Protein AF-A0A0A1PL50-F1 (afdb_monomer_lite)

Structure (mmCIF, N/CA/C/O backbone):
data_AF-A0A0A1PL50-F1
#
_entry.id   AF-A0A0A1PL50-F1
#
loop_
_atom_site.group_PDB
_atom_site.id
_atom_site.type_symbol
_atom_site.label_atom_id
_atom_site.label_alt_id
_atom_site.label_comp_id
_atom_site.label_asym_id
_atom_site.label_entity_id
_atom_site.label_seq_id
_atom_site.pdbx_PDB_ins_code
_atom_site.Cartn_x
_atom_site.Cartn_y
_atom_site.Cartn_z
_atom_site.occupancy
_atom_site.B_iso_or_equiv
_atom_site.auth_seq_id
_atom_site.auth_comp_id
_atom_site.auth_asym_id
_atom_site.auth_atom_id
_atom_site.pdbx_PDB_model_num
ATOM 1 N N . MET A 1 1 ? 29.574 5.925 -26.468 1.00 50.00 1 MET A N 1
ATOM 2 C CA . MET A 1 1 ? 28.710 4.739 -26.288 1.00 50.00 1 MET A CA 1
ATOM 3 C C . MET A 1 1 ? 28.839 4.310 -24.834 1.00 50.00 1 MET A C 1
ATOM 5 O O . MET A 1 1 ? 29.838 3.698 -24.503 1.00 50.00 1 MET A O 1
ATOM 9 N N . VAL A 1 2 ? 27.931 4.723 -23.943 1.00 57.47 2 VAL A N 1
ATOM 10 C CA . VAL A 1 2 ? 27.994 4.374 -22.504 1.00 57.47 2 VAL A CA 1
ATOM 11 C C . VAL A 1 2 ? 26.774 3.526 -22.152 1.00 57.47 2 VAL A C 1
ATOM 13 O O . VAL A 1 2 ? 25.912 3.937 -21.393 1.00 57.47 2 VAL A O 1
ATOM 16 N N . PHE A 1 3 ? 26.677 2.363 -22.789 1.00 63.53 3 PHE A N 1
ATOM 17 C CA . PHE A 1 3 ? 25.764 1.280 -22.421 1.00 63.53 3 PHE A CA 1
ATOM 18 C C . PHE A 1 3 ? 26.438 -0.029 -22.839 1.00 63.53 3 PHE A C 1
ATOM 20 O O . PHE A 1 3 ? 26.044 -0.663 -23.813 1.00 63.53 3 PHE A O 1
ATOM 27 N N . ASP A 1 4 ? 27.532 -0.382 -22.165 1.00 84.56 4 ASP A N 1
ATOM 28 C CA . ASP A 1 4 ? 28.002 -1.766 -22.185 1.00 84.56 4 ASP A CA 1
ATOM 29 C C . ASP A 1 4 ? 27.204 -2.593 -21.160 1.00 84.56 4 ASP A C 1
ATOM 31 O O . ASP A 1 4 ? 26.393 -2.063 -20.390 1.00 84.56 4 ASP A O 1
ATOM 35 N N . ALA A 1 5 ? 27.409 -3.910 -21.160 1.00 78.94 5 ALA A N 1
ATOM 36 C CA . ALA A 1 5 ? 26.698 -4.816 -20.261 1.00 78.94 5 ALA A CA 1
ATOM 37 C C . ALA A 1 5 ? 26.887 -4.458 -18.771 1.00 78.94 5 ALA A C 1
ATOM 39 O O . ALA A 1 5 ? 25.975 -4.673 -17.971 1.00 78.94 5 ALA A O 1
ATOM 40 N N . ALA A 1 6 ? 28.031 -3.874 -18.397 1.00 81.62 6 ALA A N 1
ATOM 41 C CA . ALA A 1 6 ? 28.307 -3.462 -17.025 1.00 81.62 6 ALA A CA 1
ATOM 42 C C . ALA A 1 6 ? 27.532 -2.187 -16.653 1.00 81.62 6 ALA A C 1
ATOM 44 O O . ALA A 1 6 ? 26.951 -2.112 -15.569 1.00 81.62 6 ALA A O 1
ATOM 45 N N . GLY A 1 7 ? 27.438 -1.221 -17.568 1.00 83.44 7 GLY A N 1
ATOM 46 C CA . GLY A 1 7 ? 26.599 -0.034 -17.410 1.00 83.44 7 GLY A CA 1
ATOM 47 C C . GLY A 1 7 ? 25.112 -0.380 -17.316 1.00 83.44 7 GLY A C 1
ATOM 48 O O . GLY A 1 7 ? 24.415 0.137 -16.445 1.00 83.44 7 GLY A O 1
ATOM 49 N N . ALA A 1 8 ? 24.625 -1.298 -18.157 1.00 83.69 8 ALA A N 1
ATOM 50 C CA . ALA A 1 8 ? 23.237 -1.760 -18.111 1.00 83.69 8 ALA A CA 1
ATOM 51 C C . ALA A 1 8 ? 22.898 -2.422 -16.764 1.00 83.69 8 ALA A C 1
ATOM 53 O O . ALA A 1 8 ? 21.872 -2.098 -16.168 1.00 83.69 8 ALA A O 1
ATOM 54 N N . LEU A 1 9 ? 23.780 -3.287 -16.252 1.00 84.88 9 LEU A N 1
ATOM 55 C CA . LEU A 1 9 ? 23.614 -3.939 -14.952 1.00 84.88 9 LEU A CA 1
ATOM 56 C C . LEU A 1 9 ? 23.607 -2.932 -13.792 1.00 84.88 9 LEU A C 1
ATOM 58 O O . LEU A 1 9 ? 22.772 -3.039 -12.896 1.00 84.88 9 LEU A O 1
ATOM 62 N N . PHE A 1 10 ? 24.491 -1.932 -13.824 1.00 85.44 10 PHE A N 1
ATOM 63 C CA . PHE A 1 10 ? 24.536 -0.865 -12.821 1.00 85.44 10 PHE A CA 1
ATOM 64 C C . PHE A 1 10 ? 23.212 -0.090 -12.747 1.00 85.44 10 PHE A C 1
ATOM 66 O O . PHE A 1 10 ? 22.646 0.072 -11.664 1.00 85.44 10 PHE A O 1
ATOM 73 N N . TRP A 1 11 ? 22.669 0.323 -13.896 1.00 84.56 11 TRP A N 1
ATOM 74 C CA . TRP A 1 11 ? 21.371 0.999 -13.954 1.00 84.56 11 TRP A CA 1
ATOM 75 C C . TRP A 1 11 ? 20.222 0.105 -13.483 1.00 84.56 11 TRP A C 1
ATOM 77 O O . TRP A 1 11 ? 19.326 0.581 -12.788 1.00 84.56 11 TRP A O 1
ATOM 87 N N . LEU A 1 12 ? 20.268 -1.192 -13.793 1.00 84.81 12 LEU A N 1
ATOM 88 C CA . LEU A 1 12 ? 19.275 -2.171 -13.346 1.00 84.81 12 LEU A CA 1
ATOM 89 C C . LEU A 1 12 ? 19.270 -2.315 -11.818 1.00 84.81 12 LEU A C 1
ATOM 91 O O . LEU A 1 12 ? 18.202 -2.323 -11.212 1.00 84.81 12 LEU A O 1
ATOM 95 N N . ILE A 1 13 ? 20.446 -2.357 -11.185 1.00 85.88 13 ILE A N 1
ATOM 96 C CA . ILE A 1 13 ? 20.584 -2.428 -9.723 1.00 85.88 13 ILE A CA 1
ATOM 97 C C . ILE A 1 13 ? 20.040 -1.159 -9.058 1.00 85.88 13 ILE A C 1
ATOM 99 O O . ILE A 1 13 ? 19.291 -1.256 -8.089 1.00 85.88 13 ILE A O 1
ATOM 103 N N . ILE A 1 14 ? 20.367 0.024 -9.588 1.00 85.88 14 ILE A N 1
ATOM 104 C CA . ILE A 1 14 ? 19.857 1.306 -9.075 1.00 85.88 14 ILE A CA 1
ATOM 105 C C . ILE A 1 14 ? 18.327 1.369 -9.199 1.00 85.88 14 ILE A C 1
ATOM 107 O O . ILE A 1 14 ? 17.644 1.734 -8.242 1.00 85.88 14 ILE A O 1
ATOM 111 N N . LEU A 1 15 ? 17.778 0.973 -10.352 1.00 85.44 15 LEU A N 1
ATOM 112 C CA . LEU A 1 15 ? 16.337 0.977 -10.609 1.00 85.44 15 LEU A CA 1
ATOM 113 C C . LEU A 1 15 ? 15.595 -0.003 -9.686 1.00 85.44 15 LEU A C 1
ATOM 115 O O . LEU A 1 15 ? 14.612 0.369 -9.044 1.00 85.44 15 LEU A O 1
ATOM 119 N N . MET A 1 16 ? 16.088 -1.240 -9.576 1.00 85.31 16 MET A N 1
ATOM 120 C CA . MET A 1 16 ? 15.529 -2.261 -8.683 1.00 85.31 16 MET A CA 1
ATOM 121 C C . MET A 1 16 ? 15.636 -1.848 -7.213 1.00 85.31 16 MET A C 1
ATOM 123 O O . MET A 1 16 ? 14.678 -2.016 -6.459 1.00 85.31 16 MET A O 1
ATOM 127 N N . GLY A 1 17 ? 16.759 -1.247 -6.814 1.00 88.81 17 GLY A N 1
ATOM 128 C CA . GLY A 1 17 ? 16.952 -0.701 -5.473 1.00 88.81 17 GLY A CA 1
ATOM 129 C C . GLY A 1 17 ? 15.953 0.411 -5.152 1.00 88.81 17 GLY A C 1
ATOM 130 O O . GLY A 1 17 ? 15.324 0.384 -4.097 1.00 88.81 17 GLY A O 1
ATOM 131 N N . GLY A 1 18 ? 15.740 1.348 -6.079 1.00 87.88 18 GLY A N 1
ATOM 132 C CA . GLY A 1 18 ? 14.770 2.434 -5.920 1.00 87.88 18 GLY A CA 1
ATOM 133 C C . GLY A 1 18 ? 13.331 1.936 -5.767 1.00 87.88 18 GLY A C 1
ATOM 134 O O . GLY A 1 18 ? 12.616 2.381 -4.867 1.00 87.88 18 GLY A O 1
ATOM 135 N N . ILE A 1 19 ? 12.918 0.967 -6.591 1.00 89.94 19 ILE A N 1
ATOM 136 C CA . ILE A 1 19 ? 11.587 0.347 -6.492 1.00 89.94 19 ILE A CA 1
ATOM 137 C C . ILE A 1 19 ? 11.427 -0.376 -5.152 1.00 89.94 19 ILE A C 1
ATOM 139 O O . ILE A 1 19 ? 10.411 -0.196 -4.482 1.00 89.94 19 ILE A O 1
ATOM 143 N N . ALA A 1 20 ? 12.431 -1.145 -4.722 1.00 87.62 20 ALA A N 1
ATOM 144 C CA . ALA A 1 20 ? 12.388 -1.839 -3.439 1.00 87.62 20 ALA A CA 1
ATOM 145 C C . ALA A 1 20 ? 12.209 -0.857 -2.269 1.00 87.62 20 ALA A C 1
ATOM 147 O O . ALA A 1 20 ? 11.358 -1.075 -1.409 1.00 87.62 20 ALA A O 1
ATOM 148 N N . VAL A 1 21 ? 12.948 0.257 -2.259 1.00 91.62 21 VAL A N 1
ATOM 149 C CA . VAL A 1 21 ? 12.814 1.304 -1.232 1.00 91.62 21 VAL A CA 1
ATOM 150 C C . VAL A 1 21 ? 11.406 1.903 -1.228 1.00 91.62 21 VAL A C 1
ATOM 152 O O . VAL A 1 21 ? 10.805 2.030 -0.163 1.00 91.62 21 VAL A O 1
ATOM 155 N N . ALA A 1 22 ? 10.845 2.221 -2.397 1.00 90.31 22 ALA A N 1
ATOM 156 C CA . ALA A 1 22 ? 9.484 2.747 -2.496 1.00 90.31 22 ALA A CA 1
ATOM 157 C C . ALA A 1 22 ? 8.440 1.761 -1.943 1.00 90.31 22 ALA A C 1
ATOM 159 O O . ALA A 1 22 ? 7.553 2.164 -1.190 1.00 90.31 22 ALA A O 1
ATOM 160 N N . VAL A 1 23 ? 8.575 0.467 -2.251 1.00 90.06 23 VAL A N 1
ATOM 161 C CA . VAL A 1 23 ? 7.695 -0.588 -1.721 1.00 90.06 23 VAL A CA 1
ATOM 162 C C . VAL A 1 23 ? 7.777 -0.658 -0.197 1.00 90.06 23 VAL A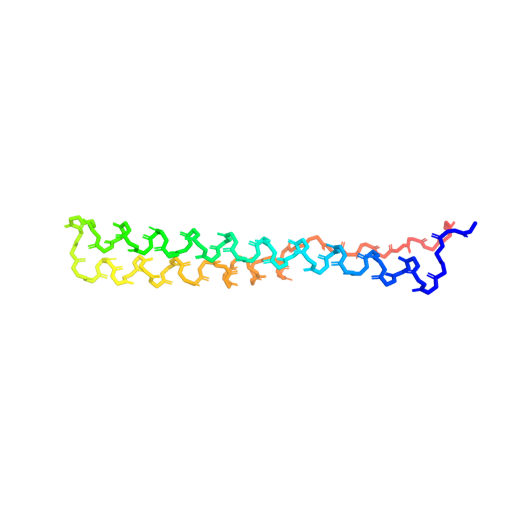 C 1
ATOM 164 O O . VAL A 1 23 ? 6.741 -0.678 0.467 1.00 90.06 23 VAL A O 1
ATOM 167 N N . TRP A 1 24 ? 8.983 -0.632 0.375 1.00 91.81 24 TRP A N 1
ATOM 168 C CA . TRP A 1 24 ? 9.166 -0.646 1.828 1.00 91.81 24 TRP A CA 1
ATOM 169 C C . TRP A 1 24 ? 8.558 0.578 2.515 1.00 91.81 24 TRP A C 1
ATOM 171 O O . TRP A 1 24 ? 7.932 0.441 3.567 1.00 91.81 24 TRP A O 1
ATOM 181 N N . ILE A 1 25 ? 8.686 1.762 1.913 1.00 94.88 25 ILE A N 1
ATOM 182 C CA . ILE A 1 25 ? 8.073 2.994 2.424 1.00 94.88 25 ILE A CA 1
ATOM 183 C C . ILE A 1 25 ? 6.546 2.869 2.432 1.00 94.88 25 ILE A C 1
ATOM 185 O O . ILE A 1 25 ? 5.914 3.112 3.461 1.00 94.88 25 ILE A O 1
ATOM 189 N N . LEU A 1 26 ? 5.948 2.455 1.310 1.00 91.69 26 LEU A N 1
ATOM 190 C CA . LEU A 1 26 ? 4.498 2.267 1.198 1.00 91.69 26 LEU A CA 1
ATOM 191 C C . LEU A 1 26 ? 3.985 1.232 2.203 1.00 91.69 26 LEU A C 1
ATOM 193 O O . LEU A 1 26 ? 2.952 1.445 2.839 1.00 91.69 26 LEU A O 1
ATOM 197 N N . PHE A 1 27 ? 4.732 0.146 2.400 1.00 91.06 27 PHE A N 1
ATOM 198 C CA . PHE A 1 27 ? 4.404 -0.871 3.391 1.00 91.06 27 PHE A CA 1
ATOM 199 C C . PHE A 1 27 ? 4.438 -0.317 4.823 1.00 91.06 27 PHE A C 1
ATOM 201 O O . PHE A 1 27 ? 3.495 -0.523 5.586 1.00 91.06 27 PHE A O 1
ATOM 208 N N . GLY A 1 28 ? 5.468 0.455 5.178 1.00 94.81 28 GLY A N 1
ATOM 209 C CA . GLY A 1 28 ? 5.555 1.118 6.482 1.00 94.81 28 GLY A CA 1
ATOM 210 C C . GLY A 1 28 ? 4.386 2.075 6.742 1.00 94.81 28 GLY A C 1
ATOM 211 O O . GLY A 1 28 ? 3.817 2.075 7.835 1.00 94.81 28 GLY A O 1
ATOM 212 N N . PHE A 1 29 ? 3.966 2.841 5.730 1.00 95.50 29 PHE A N 1
ATOM 213 C CA . PHE A 1 29 ? 2.778 3.695 5.828 1.00 95.50 29 PHE A CA 1
ATOM 214 C C . PHE A 1 29 ? 1.488 2.894 6.023 1.00 95.50 29 PHE A C 1
ATOM 216 O O . PHE A 1 29 ? 0.643 3.305 6.818 1.00 95.50 29 PHE A O 1
ATOM 223 N N . ALA A 1 30 ? 1.339 1.747 5.356 1.00 92.00 30 ALA A N 1
ATOM 224 C CA . ALA A 1 30 ? 0.176 0.881 5.533 1.00 92.00 30 ALA A CA 1
ATOM 225 C C . ALA A 1 30 ? 0.084 0.339 6.970 1.00 92.00 30 ALA A C 1
ATOM 227 O O . ALA A 1 30 ? -0.982 0.405 7.583 1.00 92.00 30 ALA A O 1
ATOM 228 N N . LEU A 1 31 ? 1.203 -0.117 7.545 1.00 94.44 31 LEU A N 1
ATOM 229 C CA . LEU A 1 31 ? 1.257 -0.552 8.946 1.00 94.44 31 LEU A CA 1
ATOM 230 C C . LEU A 1 31 ? 0.902 0.591 9.903 1.00 94.44 31 LEU A C 1
ATOM 232 O O . LEU A 1 31 ? 0.040 0.438 10.766 1.00 94.44 31 LEU A O 1
ATOM 236 N N . ARG A 1 32 ? 1.492 1.774 9.693 1.00 96.31 32 ARG A N 1
ATOM 237 C CA . ARG A 1 32 ? 1.204 2.977 10.486 1.00 96.31 32 ARG A CA 1
ATOM 238 C C . ARG A 1 32 ? -0.278 3.355 10.439 1.00 96.31 32 ARG A C 1
ATOM 240 O O . ARG A 1 32 ? -0.821 3.794 11.452 1.00 96.31 32 ARG A O 1
ATOM 247 N N . ALA A 1 33 ? -0.919 3.220 9.280 1.00 94.69 33 ALA A N 1
ATOM 248 C CA . ALA A 1 33 ? -2.343 3.486 9.113 1.00 94.69 33 ALA A CA 1
ATOM 249 C C . ALA A 1 33 ? -3.199 2.469 9.881 1.00 94.69 33 ALA A C 1
ATOM 251 O O . ALA A 1 33 ? -4.145 2.863 10.561 1.00 94.69 33 ALA A O 1
ATOM 252 N N . ILE A 1 34 ? -2.839 1.182 9.845 1.00 94.38 34 ILE A N 1
ATOM 253 C CA . ILE A 1 34 ? -3.520 0.138 10.623 1.00 94.38 34 ILE A CA 1
ATOM 254 C C . ILE A 1 34 ? -3.423 0.428 12.122 1.00 94.38 34 ILE A C 1
ATOM 256 O O . ILE A 1 34 ? -4.447 0.394 12.800 1.00 94.38 34 ILE A O 1
ATOM 260 N N . ASP A 1 35 ? -2.248 0.797 12.634 1.00 96.75 35 ASP A N 1
ATOM 261 C CA . ASP A 1 35 ? -2.085 1.156 14.049 1.00 96.75 35 ASP A CA 1
ATOM 262 C C . ASP A 1 35 ? -3.015 2.307 14.459 1.00 96.75 35 ASP A C 1
ATOM 264 O O . ASP A 1 35 ? -3.653 2.261 15.513 1.00 96.75 35 ASP A O 1
ATOM 268 N N . GLN A 1 36 ? -3.144 3.330 13.609 1.00 96.88 36 GLN A N 1
ATOM 269 C CA . GLN A 1 36 ? -4.053 4.453 13.857 1.00 96.88 36 GLN A CA 1
ATOM 270 C C . GLN A 1 36 ? -5.526 4.028 13.831 1.00 96.88 36 GLN A C 1
ATOM 272 O O . GLN A 1 36 ? -6.300 4.466 14.681 1.00 96.88 36 GLN A O 1
ATOM 277 N N . ILE A 1 37 ? -5.916 3.144 12.909 1.00 96.06 37 ILE A N 1
ATOM 278 C CA . ILE A 1 37 ? -7.275 2.586 12.847 1.00 96.06 37 ILE A CA 1
ATOM 279 C C . ILE A 1 37 ? -7.574 1.786 14.116 1.00 96.06 37 ILE A C 1
ATOM 281 O O . ILE A 1 37 ? -8.642 1.939 14.713 1.00 96.06 37 ILE A O 1
ATOM 285 N N . MET A 1 38 ? -6.628 0.968 14.574 1.00 93.00 38 MET A N 1
ATOM 286 C CA . MET A 1 38 ? -6.797 0.147 15.771 1.00 93.00 38 MET A CA 1
ATOM 287 C C . MET A 1 38 ? -6.897 0.985 17.046 1.00 93.00 38 MET A C 1
ATOM 289 O O . MET A 1 38 ? -7.683 0.633 17.929 1.00 93.00 38 MET A O 1
ATOM 293 N N . ALA A 1 39 ? -6.172 2.102 17.120 1.00 95.38 39 ALA A N 1
ATOM 294 C CA . ALA A 1 39 ? -6.236 3.062 18.221 1.00 95.38 39 ALA A CA 1
ATOM 295 C C . ALA A 1 39 ? -7.447 4.015 18.153 1.00 95.38 39 ALA A C 1
ATOM 297 O O . ALA A 1 39 ? -7.711 4.738 19.113 1.00 95.38 39 ALA A O 1
ATOM 298 N N . SER A 1 40 ? -8.181 4.037 17.039 1.00 94.06 40 SER A N 1
ATOM 299 C CA . SER A 1 40 ? -9.310 4.951 16.850 1.00 94.06 40 SER A CA 1
ATOM 300 C C . SER A 1 40 ? -10.485 4.625 17.788 1.00 94.06 40 SER A C 1
ATOM 302 O O . SER A 1 40 ? -10.662 3.472 18.184 1.00 94.06 40 SER A O 1
ATOM 304 N N . PRO A 1 41 ? -11.349 5.600 18.125 1.00 95.69 41 PRO A N 1
ATOM 305 C CA . PRO A 1 41 ? -12.559 5.358 18.917 1.00 95.69 41 PRO A CA 1
ATOM 306 C C . PRO A 1 41 ? -13.681 4.655 18.128 1.00 95.69 41 PRO A C 1
ATOM 308 O O . PRO A 1 41 ? -14.745 4.401 18.687 1.00 95.69 41 PRO A O 1
ATOM 311 N N . ALA A 1 42 ? -13.458 4.325 16.851 1.00 94.69 42 ALA A N 1
ATOM 312 C CA . ALA A 1 42 ? -14.445 3.701 15.978 1.00 94.69 42 ALA A CA 1
ATOM 313 C C . ALA A 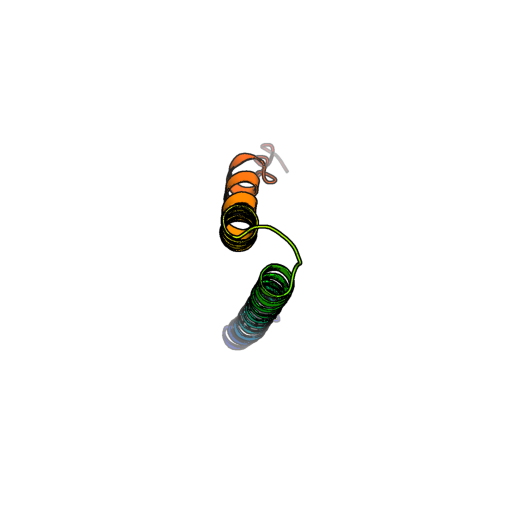1 42 ? -14.928 2.344 16.510 1.00 94.69 42 ALA A C 1
ATOM 315 O O . ALA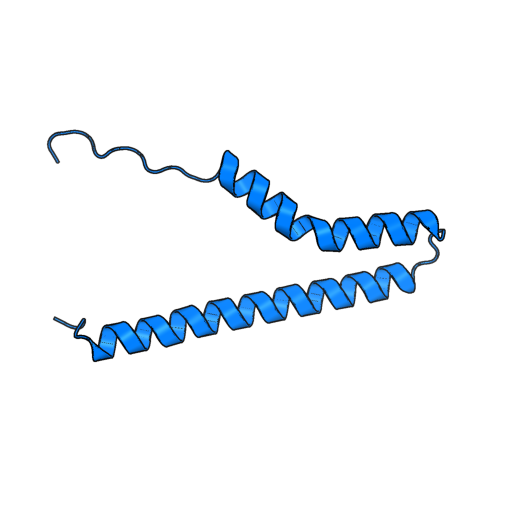 A 1 42 ? -14.235 1.661 17.277 1.00 94.69 42 ALA A O 1
ATOM 316 N N . SER A 1 43 ? -16.109 1.922 16.065 1.00 95.12 43 SER A N 1
ATOM 317 C CA . SER A 1 43 ? -16.660 0.608 16.406 1.00 95.12 43 SER A CA 1
ATOM 318 C C . SER A 1 43 ? -15.838 -0.533 15.775 1.00 95.12 43 SER A C 1
ATOM 320 O O . SER A 1 43 ? -15.160 -0.344 14.766 1.00 95.12 43 SER A O 1
ATOM 322 N N . LYS A 1 44 ? -15.890 -1.750 16.340 1.00 93.81 44 LYS A N 1
ATOM 323 C CA . LYS A 1 44 ? -15.191 -2.928 15.776 1.00 93.81 44 LYS A CA 1
ATOM 324 C C . LYS A 1 44 ? -15.424 -3.147 14.267 1.00 93.81 44 LYS A C 1
ATOM 326 O O . LYS A 1 44 ? -14.428 -3.309 13.565 1.00 93.81 44 LYS A O 1
ATOM 331 N N . PRO A 1 45 ? -16.672 -3.172 13.751 1.00 94.19 45 PRO A N 1
ATOM 332 C CA . PRO A 1 45 ? -16.896 -3.410 12.323 1.00 94.19 45 PRO A CA 1
ATOM 333 C C . PRO A 1 45 ? -16.318 -2.292 11.452 1.00 94.19 45 PRO A C 1
ATOM 335 O O . PRO A 1 45 ? -15.777 -2.562 10.385 1.00 94.19 45 PRO A O 1
ATOM 338 N N . GLU A 1 46 ? -16.364 -1.052 11.931 1.00 96.38 46 GLU A N 1
ATOM 339 C CA . GLU A 1 46 ? -15.802 0.100 11.233 1.00 96.38 46 GLU A CA 1
ATOM 340 C C . GLU A 1 46 ? -14.272 0.022 11.144 1.00 96.38 46 GLU A C 1
ATOM 342 O O . GLU A 1 46 ? -13.711 0.224 10.070 1.00 96.38 46 GLU A O 1
ATOM 347 N N . ARG A 1 47 ? -13.587 -0.375 12.225 1.00 95.50 47 ARG A N 1
ATOM 348 C CA . ARG A 1 47 ? -12.131 -0.606 12.194 1.00 95.50 47 ARG A CA 1
ATOM 349 C C . ARG A 1 47 ? -11.748 -1.678 11.180 1.00 95.50 47 ARG A C 1
ATOM 351 O O . ARG A 1 47 ? -10.826 -1.469 10.401 1.00 95.50 47 ARG A O 1
ATOM 358 N N . ILE A 1 48 ? -12.478 -2.795 11.156 1.00 95.19 48 ILE A N 1
ATOM 359 C CA . ILE A 1 48 ? -12.231 -3.885 10.201 1.00 95.19 48 ILE A CA 1
ATOM 360 C C . ILE A 1 48 ? -12.401 -3.382 8.765 1.00 95.19 48 ILE A C 1
ATOM 362 O O . ILE A 1 48 ? -11.534 -3.632 7.930 1.00 95.19 48 ILE A O 1
ATOM 366 N N . LEU A 1 49 ? -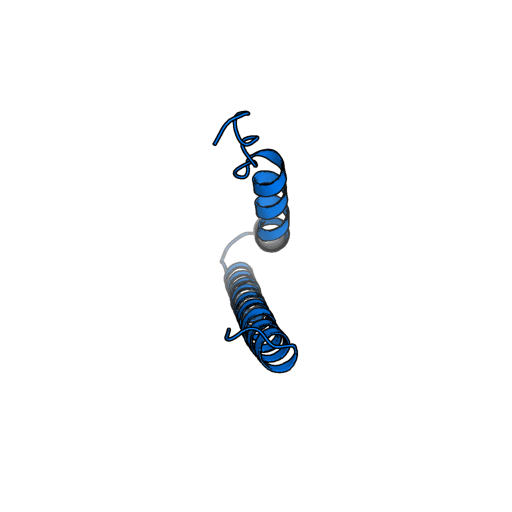13.479 -2.644 8.486 1.00 96.12 49 LEU A N 1
ATOM 367 C CA . LEU A 1 49 ? -13.732 -2.069 7.167 1.00 96.12 49 LEU A CA 1
ATOM 368 C C . LEU A 1 49 ? -12.574 -1.169 6.715 1.00 96.12 49 LEU A C 1
ATOM 370 O O . LEU A 1 49 ? -12.062 -1.340 5.609 1.00 96.12 49 LEU A O 1
ATOM 374 N N . TRP A 1 50 ? -12.125 -0.255 7.578 1.00 96.06 50 TRP A N 1
ATOM 375 C CA . TRP A 1 50 ? -11.016 0.647 7.268 1.00 96.06 50 TRP A CA 1
ATOM 376 C C . TRP A 1 50 ? -9.688 -0.088 7.082 1.00 96.06 50 TRP A C 1
ATOM 378 O O . TRP A 1 50 ? -8.945 0.229 6.154 1.00 96.06 50 TRP A O 1
ATOM 388 N N . SER A 1 51 ? -9.389 -1.096 7.905 1.00 94.31 51 SER A N 1
ATOM 389 C CA . SER A 1 51 ? -8.174 -1.905 7.747 1.00 94.31 51 SER A CA 1
ATOM 390 C C . SER A 1 51 ? -8.162 -2.657 6.416 1.00 94.31 51 SER A C 1
ATOM 392 O O . SER A 1 51 ? -7.155 -2.636 5.710 1.00 94.31 51 SER A O 1
ATOM 394 N N . VAL A 1 52 ? -9.285 -3.279 6.040 1.00 95.00 52 VAL A N 1
ATOM 395 C CA . VAL A 1 52 ? -9.422 -3.964 4.746 1.00 95.00 52 VAL A CA 1
ATOM 396 C C . VAL A 1 52 ? -9.264 -2.975 3.596 1.00 95.00 52 VAL A C 1
ATOM 398 O O . VAL A 1 52 ? -8.559 -3.271 2.634 1.00 95.00 52 VAL A O 1
ATOM 401 N N . LEU A 1 53 ? -9.858 -1.785 3.703 1.00 94.88 53 LEU A N 1
ATOM 402 C CA . LEU A 1 53 ? -9.767 -0.758 2.670 1.00 94.88 53 LEU A CA 1
ATOM 403 C C . LEU A 1 53 ? -8.323 -0.285 2.450 1.00 94.88 53 LEU A C 1
ATOM 405 O O . LEU A 1 53 ? -7.886 -0.203 1.306 1.00 94.88 53 LEU A O 1
ATOM 409 N N . VAL A 1 54 ? -7.565 -0.027 3.522 1.00 94.88 54 VAL A N 1
ATOM 410 C CA . VAL A 1 54 ? -6.147 0.375 3.438 1.00 94.88 54 VAL A CA 1
ATOM 411 C C . VAL A 1 54 ? -5.304 -0.688 2.734 1.00 94.88 54 VAL A C 1
ATOM 413 O O . VAL A 1 54 ? -4.472 -0.351 1.894 1.00 94.88 54 VAL A O 1
ATOM 416 N N . LEU A 1 55 ? -5.535 -1.967 3.035 1.00 91.69 55 LEU A N 1
ATOM 417 C CA . LEU A 1 55 ? -4.817 -3.074 2.398 1.00 91.69 55 LEU A CA 1
ATOM 418 C C . LEU A 1 55 ? -5.241 -3.293 0.940 1.00 91.69 55 LEU A C 1
ATOM 420 O O . LEU A 1 55 ? -4.414 -3.659 0.106 1.00 91.69 55 LEU A O 1
ATOM 424 N N . ALA A 1 56 ? -6.512 -3.053 0.616 1.00 93.50 56 ALA A N 1
ATOM 425 C CA . ALA A 1 56 ? -7.042 -3.203 -0.735 1.00 93.50 56 ALA A CA 1
ATOM 426 C C . ALA A 1 56 ? -6.655 -2.042 -1.667 1.00 93.50 56 ALA A C 1
ATOM 428 O O . ALA A 1 56 ? -6.503 -2.252 -2.872 1.00 93.50 56 ALA A O 1
ATOM 429 N N . LEU A 1 57 ? -6.469 -0.832 -1.128 1.00 93.12 57 LEU A N 1
ATOM 430 C CA . LEU A 1 57 ? -6.170 0.395 -1.875 1.00 93.12 57 LEU A CA 1
ATOM 431 C C . LEU A 1 57 ? -5.054 0.257 -2.927 1.00 93.12 57 LEU A C 1
ATOM 433 O O . LEU A 1 57 ? -5.295 0.646 -4.070 1.00 93.12 57 LEU A O 1
ATOM 437 N N . PRO A 1 58 ? -3.861 -0.292 -2.616 1.00 88.94 58 PRO A N 1
ATOM 438 C CA . PRO A 1 58 ? -2.804 -0.447 -3.615 1.00 88.94 58 PRO A CA 1
ATOM 439 C C . PRO A 1 58 ? -3.217 -1.363 -4.774 1.00 88.94 58 PRO A C 1
ATOM 441 O O . PRO A 1 58 ? -2.930 -1.055 -5.929 1.00 88.94 58 PRO A O 1
ATOM 444 N N . GLY A 1 59 ? -3.953 -2.442 -4.495 1.00 91.94 59 GLY A N 1
ATOM 445 C CA . GLY A 1 59 ? -4.484 -3.323 -5.538 1.00 91.94 59 GLY A CA 1
ATOM 446 C C . GLY A 1 59 ? -5.528 -2.626 -6.411 1.00 91.94 59 GLY A C 1
ATOM 447 O O . GLY A 1 59 ? -5.469 -2.708 -7.636 1.00 91.94 59 GLY A O 1
ATOM 448 N N . VAL A 1 60 ? -6.451 -1.884 -5.795 1.00 95.00 60 VAL A N 1
ATOM 449 C CA . VAL A 1 60 ? -7.484 -1.118 -6.511 1.00 95.00 60 VAL A CA 1
ATOM 450 C C . VAL A 1 60 ? -6.862 -0.012 -7.366 1.00 95.00 60 VAL A C 1
ATOM 452 O O . VAL A 1 60 ? -7.246 0.152 -8.520 1.00 95.00 60 VAL A O 1
ATOM 455 N N . GLY A 1 61 ? -5.865 0.708 -6.847 1.00 91.38 61 GLY A N 1
ATOM 456 C CA . GLY A 1 61 ? -5.136 1.732 -7.597 1.00 91.38 61 GLY A CA 1
ATOM 457 C C . GLY A 1 61 ? -4.435 1.159 -8.828 1.00 91.38 61 GLY A C 1
ATOM 458 O O . GLY A 1 61 ? -4.549 1.725 -9.915 1.00 91.38 61 GLY A O 1
ATOM 459 N N . LEU A 1 62 ? -3.784 -0.001 -8.688 1.00 92.06 62 LEU A N 1
ATOM 460 C CA . LEU A 1 62 ? -3.172 -0.712 -9.813 1.00 92.06 62 LEU A CA 1
ATOM 461 C C . LEU A 1 62 ? -4.209 -1.194 -10.830 1.00 92.06 62 LEU A C 1
ATOM 463 O O . LEU A 1 62 ? -3.973 -1.076 -12.028 1.00 92.06 62 LEU A O 1
ATOM 467 N N . ALA A 1 63 ? -5.361 -1.694 -10.381 1.00 95.88 63 ALA A N 1
ATOM 468 C CA . ALA A 1 63 ? -6.437 -2.117 -11.274 1.00 95.88 63 ALA A CA 1
ATOM 469 C C . ALA A 1 63 ? -7.006 -0.939 -12.083 1.00 95.88 63 ALA A C 1
ATOM 471 O O . ALA A 1 63 ? -7.160 -1.040 -13.299 1.00 95.88 63 ALA A O 1
ATOM 472 N N . ILE A 1 64 ? -7.265 0.198 -11.429 1.00 96.31 64 ILE A N 1
ATOM 473 C CA . ILE A 1 64 ? -7.719 1.428 -12.095 1.00 96.31 64 ILE A CA 1
ATOM 474 C C . ILE A 1 64 ? -6.669 1.893 -13.105 1.00 96.31 64 ILE A C 1
ATOM 476 O O . ILE A 1 64 ? -7.003 2.176 -14.255 1.00 96.31 64 ILE A O 1
ATOM 480 N N . TRP A 1 65 ? -5.398 1.928 -12.709 1.00 94.06 65 TRP A N 1
ATOM 481 C CA . TRP A 1 65 ? -4.312 2.314 -13.604 1.00 94.06 65 TRP A CA 1
ATOM 482 C C . TRP A 1 65 ? -4.151 1.346 -14.783 1.00 94.06 65 TRP A C 1
ATOM 484 O O . TRP A 1 65 ? -3.932 1.789 -15.900 1.00 94.06 65 TRP A O 1
ATOM 494 N N . ALA A 1 66 ? -4.320 0.039 -14.596 1.00 92.75 66 ALA A N 1
ATOM 495 C CA . ALA A 1 66 ? -4.233 -0.917 -15.699 1.00 92.75 66 ALA A CA 1
ATOM 496 C C . ALA A 1 66 ? -5.327 -0.690 -16.760 1.00 92.75 66 ALA A C 1
ATOM 498 O O . ALA A 1 66 ? -5.100 -0.899 -17.951 1.00 92.75 66 ALA A O 1
ATOM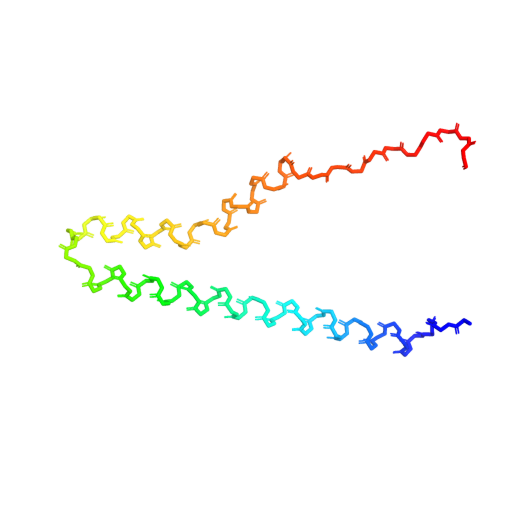 499 N N . LEU A 1 67 ? -6.514 -0.245 -16.340 1.00 95.94 67 LEU A N 1
ATOM 500 C CA . LEU A 1 67 ? -7.642 0.001 -17.239 1.00 95.94 67 LEU A CA 1
ATOM 501 C C . LEU A 1 67 ? -7.553 1.367 -17.933 1.00 95.94 67 LEU A C 1
ATOM 503 O O . LEU A 1 67 ? -7.782 1.454 -19.145 1.00 95.94 67 LEU A O 1
ATOM 507 N N . PHE A 1 68 ? -7.209 2.409 -17.173 1.00 95.62 68 PHE A N 1
ATOM 508 C CA 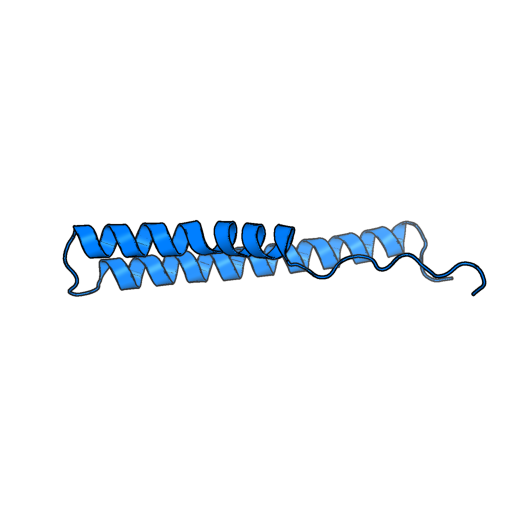. PHE A 1 68 ? -7.291 3.817 -17.584 1.00 95.62 68 PHE A CA 1
ATOM 509 C C . PHE A 1 68 ? -5.936 4.525 -17.687 1.00 95.62 68 PHE A C 1
ATOM 511 O O . PHE A 1 68 ? -5.882 5.720 -17.969 1.00 95.62 68 PHE A O 1
ATOM 518 N N . GLY A 1 69 ? -4.842 3.815 -17.435 1.00 90.12 69 GLY A N 1
ATOM 519 C CA . GLY A 1 69 ? -3.490 4.341 -17.532 1.00 90.12 69 GLY A CA 1
ATOM 520 C C . GLY A 1 69 ? -3.143 4.766 -18.960 1.00 90.12 69 GLY A C 1
ATOM 521 O O . GLY A 1 69 ? -3.769 4.302 -19.922 1.00 90.12 69 GLY A O 1
ATOM 522 N N . PRO A 1 70 ? -2.149 5.658 -19.106 1.00 91.69 70 PRO A N 1
ATOM 523 C CA . PRO A 1 70 ? -1.731 6.164 -20.405 1.00 91.69 70 PRO A CA 1
ATOM 524 C C . PRO A 1 70 ? -1.368 5.001 -21.328 1.00 91.69 70 PRO A C 1
ATOM 526 O O . PRO A 1 70 ? -0.628 4.095 -20.941 1.00 91.69 70 PRO A O 1
ATOM 529 N N . ARG A 1 71 ? -1.904 5.026 -22.550 1.00 88.25 71 ARG A N 1
ATOM 530 C CA . ARG A 1 71 ? -1.625 4.008 -23.561 1.00 88.25 71 ARG A CA 1
ATOM 531 C C . ARG A 1 71 ? -0.660 4.533 -24.612 1.00 88.25 71 ARG A C 1
ATOM 533 O O . ARG A 1 71 ? -0.690 5.705 -24.971 1.00 88.25 71 ARG A O 1
ATOM 540 N N . SER A 1 72 ? 0.154 3.607 -25.103 1.00 83.06 72 SER A N 1
ATOM 541 C CA . SER A 1 72 ? 0.905 3.679 -26.352 1.00 83.06 72 SER A CA 1
ATOM 542 C C . SER A 1 72 ? 0.095 4.254 -27.509 1.00 83.06 72 SER A C 1
ATOM 544 O O . SER A 1 72 ? -0.769 3.517 -27.980 1.00 83.06 72 SER A O 1
ATOM 546 N N . GLU A 1 73 ? 0.313 5.479 -27.992 1.00 80.38 73 GLU A N 1
ATOM 547 C CA . GLU A 1 73 ? -0.262 5.858 -29.289 1.00 80.38 73 GLU A CA 1
ATOM 548 C C . GLU A 1 73 ? 0.610 5.240 -30.398 1.00 80.38 73 GLU A C 1
ATOM 550 O O . GLU A 1 73 ? 1.839 5.345 -30.316 1.00 80.38 73 GLU A O 1
ATOM 555 N N . PRO A 1 74 ? 0.035 4.524 -31.383 1.00 77.88 74 PRO A N 1
ATOM 556 C CA . PRO A 1 74 ? 0.811 3.968 -32.485 1.00 77.88 74 PRO A CA 1
ATOM 557 C C . PRO A 1 74 ? 1.524 5.088 -33.241 1.00 77.88 74 PRO A C 1
ATOM 559 O O . PRO A 1 74 ? 0.899 6.094 -33.580 1.00 77.88 74 PRO A O 1
ATOM 562 N N . ASP A 1 75 ? 2.816 4.908 -33.513 1.00 79.06 75 ASP A N 1
ATOM 563 C CA . ASP A 1 75 ? 3.580 5.893 -34.277 1.00 79.06 75 ASP A CA 1
ATOM 564 C C . ASP A 1 75 ? 2.953 6.051 -35.679 1.00 79.06 75 ASP A C 1
ATOM 566 O O . ASP A 1 75 ? 2.704 5.038 -36.350 1.00 79.06 75 ASP A O 1
ATOM 570 N N . PRO A 1 76 ? 2.623 7.275 -36.134 1.00 79.56 76 PRO A N 1
ATOM 571 C CA . PRO A 1 76 ? 2.034 7.467 -37.449 1.00 79.56 76 PRO A CA 1
ATOM 572 C C . PRO A 1 76 ? 3.016 7.020 -38.540 1.00 79.56 76 PRO A C 1
ATOM 574 O O . PRO A 1 76 ? 4.200 7.349 -38.461 1.00 79.56 76 PRO A O 1
ATOM 577 N N . PRO A 1 77 ? 2.557 6.327 -39.596 1.00 82.62 77 PRO A N 1
ATOM 578 C CA . PRO A 1 77 ? 3.451 5.899 -40.661 1.00 82.62 77 PRO A CA 1
ATOM 579 C C . PRO A 1 77 ? 4.067 7.121 -41.364 1.00 82.62 77 PRO A C 1
ATOM 581 O O . PRO A 1 77 ? 3.350 7.906 -41.986 1.00 82.62 77 PRO A O 1
ATOM 584 N N . GLY A 1 78 ? 5.397 7.261 -41.279 1.00 78.81 78 GLY A N 1
ATOM 585 C CA . GLY A 1 78 ? 6.179 8.240 -42.048 1.00 78.81 78 GLY A CA 1
ATOM 586 C C . GLY A 1 78 ? 6.981 9.287 -41.260 1.00 78.81 78 GLY A C 1
ATOM 587 O O . GLY A 1 78 ? 7.327 10.306 -41.859 1.00 78.81 78 GLY A O 1
ATOM 588 N N . ARG A 1 79 ? 7.276 9.082 -39.969 1.00 62.62 79 ARG A N 1
ATOM 589 C CA . ARG A 1 79 ? 8.295 9.855 -39.231 1.00 62.62 79 ARG A CA 1
ATOM 590 C C . ARG A 1 79 ? 9.549 9.035 -38.957 1.00 62.62 79 ARG A C 1
ATOM 592 O O . ARG A 1 79 ? 9.423 7.797 -38.857 1.00 62.62 79 ARG A O 1
#

Secondary structure (DSSP, 8-state):
----HHHHHHHHHHHHHHHHHHHHHHHHHHHHHHHHHHHSS--HHHHHHHHHHHHHHHHHHHHHHHHHSPP-PPPPTT-

Radius of gyration: 20.39 Å; chains: 1; bounding box: 46×15×61 Å

Foldseek 3Di:
DQDDPVSVVVVVCVVVVVVVVVVVVLVVVLVVQLVCLVVDPDDPVVSVVSNVCSVCVVVVVVVCCVVPNDDDDPDPPDD

pLDDT: mean 88.98, std 8.86, range [50.0, 96.88]

Sequence (79 aa):
MVFDAAGALFWLIILMGGIAVAVWILFGFALRAIDQIMASPASKPERILWSVLVLALPGVGLAIWALFGPRSEPDPPGR